Protein AF-A0A6V8KBW9-F1 (afdb_monomer_lite)

Radius of gyration: 15.69 Å; chains: 1; bounding box: 41×34×42 Å

InterPro domains:
  IPR036052 Tryptophan synthase beta chain-like, PALP domain superfamily [G3DSA:3.40.50.1100] (2-78)
  IPR036052 Tryptophan synthase beta chain-like, PALP domain superfamily [SSF53686] (2-75)

Sequence (85 aa):
MTDNWSVETDHHFGGYARRNAELDDFARDFEERHAMPLDWVYVAKMLYGVFALVRAGRFPPGSVVVAVITGSGQFEDPHRPAHAI

pLDDT: mean 87.71, std 15.99, range [40.75, 98.19]

Organism: NCBI:txid1076126

Structure (mmCIF, N/CA/C/O backbone):
data_AF-A0A6V8KBW9-F1
#
_entry.id   AF-A0A6V8KBW9-F1
#
loop_
_atom_site.group_PDB
_atom_site.id
_atom_site.type_symbol
_atom_site.label_atom_id
_atom_site.label_alt_id
_atom_site.label_comp_id
_atom_site.label_asym_id
_atom_site.label_entity_id
_atom_site.label_seq_id
_atom_site.pdbx_PDB_ins_code
_atom_site.Cartn_x
_atom_site.Cartn_y
_atom_site.Cartn_z
_atom_site.occupancy
_atom_site.B_iso_or_equiv
_atom_site.auth_seq_id
_atom_site.auth_comp_id
_atom_site.auth_asym_id
_atom_site.auth_atom_id
_atom_site.pdbx_PDB_model_num
ATOM 1 N N . MET A 1 1 ? 3.860 -18.258 22.991 1.00 61.91 1 MET A N 1
ATOM 2 C CA . MET A 1 1 ? 3.927 -17.274 21.890 1.00 61.91 1 MET A CA 1
ATOM 3 C C . MET A 1 1 ? 3.012 -16.130 22.262 1.00 61.91 1 MET A C 1
ATOM 5 O O . MET A 1 1 ? 2.025 -16.386 22.936 1.00 61.91 1 MET A O 1
ATOM 9 N N . THR A 1 2 ? 3.364 -14.896 21.926 1.00 73.88 2 THR A N 1
ATOM 10 C CA . THR A 1 2 ? 2.435 -13.774 22.067 1.00 73.88 2 THR A CA 1
ATOM 11 C C . THR A 1 2 ? 1.584 -13.680 20.802 1.00 73.88 2 THR A C 1
ATOM 13 O O . THR A 1 2 ? 2.121 -13.787 19.701 1.00 73.88 2 THR A O 1
ATOM 16 N N . ASP A 1 3 ? 0.276 -13.475 20.958 1.00 88.94 3 ASP A N 1
ATOM 17 C CA . ASP A 1 3 ? -0.700 -13.412 19.851 1.00 88.94 3 ASP A CA 1
ATOM 18 C C . ASP A 1 3 ? -0.889 -11.979 19.313 1.00 88.94 3 ASP A C 1
ATOM 20 O O . ASP A 1 3 ? -1.899 -11.636 18.705 1.00 88.94 3 ASP A O 1
ATOM 24 N N . ASN A 1 4 ? 0.078 -11.100 19.578 1.00 92.00 4 ASN A N 1
ATOM 25 C CA . ASN A 1 4 ? 0.030 -9.670 19.267 1.00 92.00 4 ASN A CA 1
ATOM 26 C C . ASN A 1 4 ? 0.755 -9.303 17.962 1.00 92.00 4 ASN A C 1
ATOM 28 O O . ASN A 1 4 ? 1.085 -8.136 17.754 1.00 92.00 4 ASN A O 1
ATOM 32 N N . TRP A 1 5 ? 1.040 -10.285 17.108 1.00 93.44 5 TRP A N 1
ATOM 33 C CA . TRP A 1 5 ? 1.673 -10.077 15.811 1.00 93.44 5 TRP A CA 1
ATOM 34 C C . TRP A 1 5 ? 1.112 -11.058 14.782 1.00 93.44 5 TRP A C 1
ATOM 36 O O . TRP A 1 5 ? 0.694 -12.167 15.109 1.00 93.44 5 TRP A O 1
ATOM 46 N N . SER A 1 6 ? 1.117 -10.635 13.524 1.00 93.12 6 SER A N 1
ATOM 47 C CA . SER A 1 6 ? 0.760 -11.462 12.375 1.00 93.12 6 SER A CA 1
ATOM 48 C C . SER A 1 6 ? 1.655 -11.103 11.193 1.00 93.12 6 SER A C 1
ATOM 50 O O . SER A 1 6 ? 2.194 -9.996 11.136 1.00 93.12 6 SER A O 1
ATOM 52 N N . VAL A 1 7 ? 1.795 -12.023 10.240 1.00 94.31 7 VAL A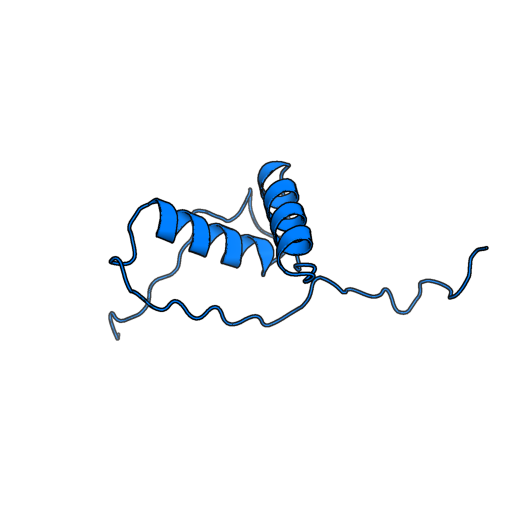 N 1
ATOM 53 C CA . VAL A 1 7 ? 2.478 -11.772 8.963 1.00 94.31 7 VAL A CA 1
ATOM 54 C C . VAL A 1 7 ? 1.428 -11.632 7.878 1.00 94.31 7 VAL A C 1
ATOM 56 O O . VAL A 1 7 ? 0.576 -12.503 7.743 1.00 94.31 7 VAL A O 1
ATOM 59 N N . GLU A 1 8 ? 1.513 -10.549 7.114 1.00 95.56 8 GLU A N 1
ATOM 60 C CA . GLU A 1 8 ? 0.708 -10.358 5.913 1.00 95.56 8 GLU A CA 1
ATOM 61 C C . GLU A 1 8 ? 1.472 -10.900 4.700 1.00 95.56 8 GLU A C 1
ATOM 63 O O . GLU A 1 8 ? 2.603 -10.476 4.442 1.00 95.56 8 GLU A O 1
ATOM 68 N N . THR A 1 9 ? 0.883 -11.853 3.976 1.00 95.75 9 THR A N 1
ATOM 69 C CA . THR A 1 9 ? 1.540 -12.550 2.858 1.00 95.75 9 THR A CA 1
ATOM 70 C C . THR A 1 9 ? 0.913 -12.258 1.505 1.00 95.75 9 THR A C 1
ATOM 72 O O . THR A 1 9 ? 1.538 -12.567 0.495 1.00 95.75 9 THR A O 1
ATOM 75 N N . ASP A 1 10 ? -0.256 -11.623 1.440 1.00 96.06 10 ASP A N 1
ATOM 76 C CA . ASP A 1 10 ? -1.047 -11.561 0.204 1.00 96.06 10 ASP A CA 1
ATOM 77 C C . ASP A 1 10 ? -0.515 -10.533 -0.813 1.00 96.06 10 ASP A C 1
ATOM 79 O O . ASP A 1 10 ? -0.853 -10.559 -1.997 1.00 96.06 10 ASP A O 1
ATOM 83 N N . HIS A 1 11 ? 0.393 -9.651 -0.389 1.00 95.25 11 HIS A N 1
ATOM 84 C CA . HIS A 1 11 ? 0.906 -8.531 -1.189 1.00 95.25 11 HIS A CA 1
ATOM 85 C C . HIS A 1 11 ? 2.345 -8.748 -1.680 1.00 95.25 11 HIS A C 1
ATOM 87 O O . HIS A 1 11 ? 3.172 -7.837 -1.691 1.00 95.25 11 HIS A O 1
ATOM 93 N N . HIS A 1 12 ? 2.679 -9.976 -2.089 1.00 94.69 12 HIS A N 1
ATOM 94 C CA . HIS A 1 12 ? 4.031 -10.331 -2.539 1.00 94.69 12 HIS A CA 1
ATOM 95 C C . HIS A 1 12 ? 4.304 -10.034 -4.029 1.00 94.69 12 HIS A C 1
ATOM 97 O O . HIS A 1 12 ? 5.461 -10.101 -4.457 1.00 94.69 12 HIS A O 1
ATOM 103 N N . PHE A 1 13 ? 3.275 -9.724 -4.832 1.00 96.44 13 PHE A N 1
ATOM 104 C CA . PHE A 1 13 ? 3.379 -9.363 -6.261 1.00 96.44 13 PHE A CA 1
ATOM 105 C C . PHE A 1 13 ? 4.143 -10.386 -7.114 1.00 96.44 13 PHE A C 1
ATOM 107 O O . PHE A 1 13 ? 5.063 -10.062 -7.863 1.00 96.44 13 PHE A O 1
ATOM 114 N N . GLY A 1 14 ? 3.795 -11.663 -6.958 1.00 94.31 14 GLY A N 1
ATOM 115 C CA . GLY A 1 14 ? 4.466 -12.768 -7.652 1.00 94.31 14 GLY A CA 1
ATOM 116 C C . GLY A 1 14 ? 5.776 -13.244 -7.008 1.00 94.31 14 GLY A C 1
ATOM 117 O O . GLY A 1 14 ? 6.370 -14.195 -7.506 1.00 94.31 14 GLY A O 1
ATOM 118 N N . GLY A 1 15 ? 6.212 -12.639 -5.897 1.00 94.12 15 GLY A N 1
ATOM 119 C CA . GLY A 1 15 ? 7.276 -13.170 -5.040 1.00 94.12 15 GLY A CA 1
ATOM 120 C C . GLY A 1 15 ? 8.473 -12.233 -4.884 1.00 94.12 15 GLY A C 1
ATOM 121 O O . GLY A 1 15 ? 8.401 -11.035 -5.167 1.00 94.12 15 GLY A O 1
ATOM 122 N N . TYR A 1 16 ? 9.586 -12.783 -4.400 1.00 93.56 16 TYR A N 1
ATOM 123 C CA . TYR A 1 16 ? 10.809 -12.023 -4.143 1.00 93.56 16 TYR A CA 1
ATOM 124 C C . TYR A 1 16 ? 11.329 -11.319 -5.403 1.00 93.56 16 TYR A C 1
ATOM 126 O O . TYR A 1 16 ? 11.370 -11.925 -6.474 1.00 93.56 16 TYR A O 1
ATOM 134 N N . ALA A 1 17 ? 11.702 -10.041 -5.264 1.00 91.50 17 ALA A N 1
ATOM 135 C CA . ALA A 1 17 ? 12.203 -9.188 -6.347 1.00 91.50 17 ALA A CA 1
ATOM 136 C C . ALA A 1 17 ? 11.328 -9.175 -7.622 1.00 91.50 17 ALA A C 1
ATOM 13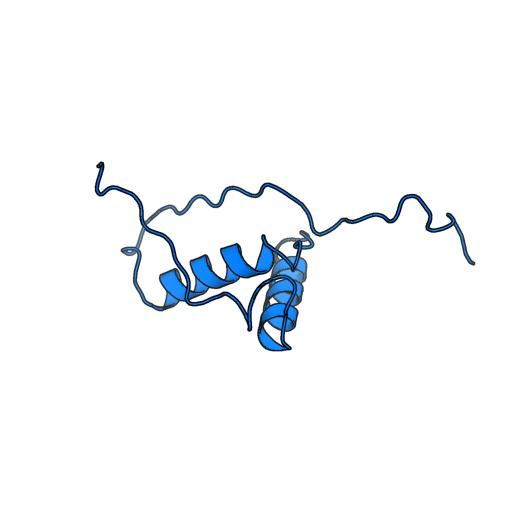8 O O . ALA A 1 17 ? 11.802 -8.851 -8.709 1.00 91.50 17 ALA A O 1
ATOM 139 N N . ARG A 1 18 ? 10.032 -9.494 -7.496 1.00 94.69 18 ARG A N 1
ATOM 140 C CA . ARG A 1 18 ? 9.035 -9.319 -8.558 1.00 94.69 18 ARG A CA 1
ATOM 141 C C . ARG A 1 18 ? 8.153 -8.110 -8.294 1.00 94.69 18 ARG A C 1
ATOM 143 O O . ARG A 1 18 ? 7.869 -7.792 -7.140 1.00 94.69 18 ARG A O 1
ATOM 150 N N . ARG A 1 19 ? 7.708 -7.473 -9.371 1.00 95.06 19 ARG A N 1
ATOM 151 C CA . ARG A 1 19 ? 6.733 -6.383 -9.382 1.00 95.06 19 ARG A CA 1
ATOM 152 C C . ARG A 1 19 ? 5.861 -6.492 -10.628 1.00 95.06 19 ARG A C 1
ATOM 154 O O . ARG A 1 19 ? 6.225 -7.184 -11.579 1.00 95.06 19 ARG A O 1
ATOM 161 N N . ASN A 1 20 ? 4.719 -5.827 -10.604 1.00 96.25 20 ASN A N 1
ATOM 162 C CA . ASN A 1 20 ? 3.804 -5.687 -11.729 1.00 96.25 20 ASN A CA 1
ATOM 163 C C . ASN A 1 20 ? 3.397 -4.208 -11.868 1.00 96.25 20 ASN A C 1
ATOM 165 O O . ASN A 1 20 ? 3.794 -3.376 -11.052 1.00 96.25 20 ASN A O 1
ATOM 169 N N . ALA A 1 21 ? 2.579 -3.906 -12.880 1.00 97.50 21 ALA A N 1
ATOM 170 C CA . ALA A 1 21 ? 2.107 -2.546 -13.139 1.00 97.50 21 ALA A CA 1
ATOM 171 C C . ALA A 1 21 ? 1.403 -1.919 -11.923 1.00 97.50 21 ALA A C 1
ATOM 173 O O . ALA A 1 21 ? 1.629 -0.756 -11.628 1.00 97.50 21 ALA A O 1
ATOM 174 N N . GLU A 1 22 ? 0.633 -2.706 -11.171 1.00 97.50 22 GLU A N 1
ATOM 175 C CA . GLU A 1 22 ? -0.078 -2.235 -9.980 1.00 97.50 22 GLU A CA 1
ATOM 176 C C . GLU A 1 22 ? 0.867 -1.745 -8.871 1.00 97.50 22 GLU A C 1
ATOM 178 O O . GLU A 1 22 ? 0.640 -0.685 -8.288 1.00 97.50 22 GLU A O 1
ATOM 183 N N . LEU A 1 23 ? 1.945 -2.485 -8.587 1.00 97.56 23 LEU A N 1
ATOM 184 C CA . LEU A 1 23 ? 2.941 -2.045 -7.608 1.00 97.56 23 LEU A CA 1
ATOM 185 C C . LEU A 1 23 ? 3.696 -0.799 -8.094 1.00 97.56 23 LEU A C 1
ATOM 187 O O . LEU A 1 23 ? 4.009 0.079 -7.290 1.00 97.56 23 LEU A O 1
ATOM 191 N N . ASP A 1 24 ? 3.972 -0.717 -9.398 1.00 96.69 24 ASP A N 1
ATOM 192 C CA . ASP A 1 24 ? 4.628 0.441 -10.011 1.00 96.69 24 ASP A CA 1
ATOM 193 C C . ASP A 1 24 ? 3.741 1.696 -9.967 1.00 96.69 24 ASP A C 1
ATOM 195 O O . ASP A 1 24 ? 4.236 2.785 -9.673 1.00 96.69 24 ASP A O 1
ATOM 199 N N . ASP A 1 25 ? 2.439 1.552 -10.225 1.00 98.19 25 ASP A N 1
ATOM 200 C CA . ASP A 1 25 ? 1.451 2.628 -10.113 1.00 98.19 25 ASP A CA 1
ATOM 201 C C . ASP A 1 25 ? 1.346 3.125 -8.671 1.00 98.19 25 ASP A C 1
ATOM 203 O O . ASP A 1 25 ? 1.392 4.330 -8.426 1.00 98.19 25 ASP A O 1
ATOM 207 N N . PHE A 1 26 ? 1.279 2.204 -7.705 1.00 97.81 26 PHE A N 1
ATOM 208 C CA . PHE A 1 26 ? 1.263 2.559 -6.289 1.00 97.81 26 PHE A CA 1
ATOM 209 C C . PHE A 1 26 ? 2.525 3.319 -5.869 1.00 97.81 26 PHE A C 1
ATOM 211 O O . PHE A 1 26 ? 2.428 4.326 -5.170 1.00 97.81 26 PHE A O 1
ATOM 218 N N . ALA A 1 27 ? 3.707 2.849 -6.278 1.00 95.75 27 ALA A N 1
ATOM 219 C CA . ALA A 1 27 ? 4.964 3.492 -5.914 1.00 95.75 27 ALA A CA 1
ATOM 220 C C . ALA A 1 27 ? 5.070 4.913 -6.491 1.00 95.75 27 ALA A C 1
ATOM 222 O O . ALA A 1 27 ? 5.470 5.820 -5.764 1.00 95.75 27 ALA A O 1
ATOM 223 N N . ARG A 1 28 ? 4.656 5.116 -7.752 1.00 96.44 28 ARG A N 1
ATOM 224 C CA . ARG A 1 28 ? 4.611 6.447 -8.382 1.00 96.44 28 ARG A CA 1
ATOM 225 C C . ARG A 1 28 ? 3.638 7.387 -7.684 1.00 96.44 28 ARG A C 1
ATOM 227 O O . ARG A 1 28 ? 4.040 8.475 -7.296 1.00 96.44 28 ARG A O 1
ATOM 234 N N . ASP A 1 29 ? 2.395 6.957 -7.468 1.00 97.75 29 ASP A N 1
ATOM 235 C CA . ASP A 1 29 ? 1.395 7.768 -6.760 1.00 97.75 29 ASP A CA 1
ATOM 236 C C . ASP A 1 29 ? 1.872 8.140 -5.347 1.00 97.75 29 ASP A C 1
ATOM 238 O O . ASP A 1 29 ? 1.694 9.268 -4.883 1.00 97.75 29 ASP A O 1
ATOM 242 N N . PHE A 1 30 ? 2.513 7.20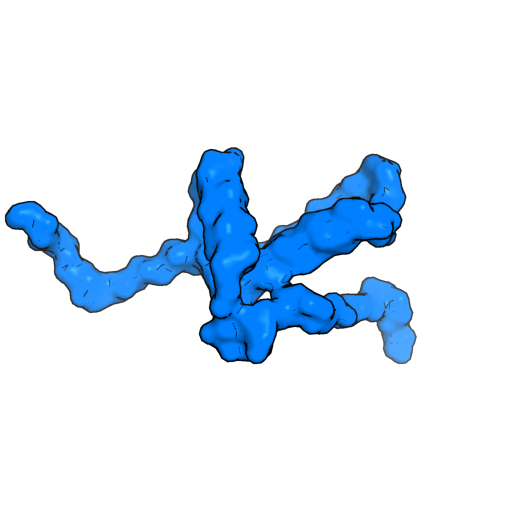2 -4.649 1.00 95.88 30 PHE A N 1
ATOM 243 C CA . PHE A 1 30 ? 3.064 7.472 -3.331 1.00 95.88 30 PHE A CA 1
ATOM 244 C C . PHE A 1 30 ? 4.184 8.521 -3.392 1.00 95.88 30 PHE A C 1
ATOM 246 O O . PHE A 1 30 ? 4.194 9.455 -2.588 1.00 95.88 30 PHE A O 1
ATOM 253 N N . GLU A 1 31 ? 5.111 8.389 -4.339 1.00 94.62 31 GLU A N 1
ATOM 254 C CA . GLU A 1 31 ? 6.193 9.351 -4.535 1.00 94.62 31 GLU A CA 1
ATOM 255 C C . GLU A 1 31 ? 5.657 10.741 -4.898 1.00 94.62 31 GLU A C 1
ATOM 257 O O . GLU A 1 31 ? 6.081 11.725 -4.298 1.00 94.62 31 GLU A O 1
ATOM 262 N N . GLU A 1 32 ? 4.674 10.834 -5.793 1.00 96.69 32 GLU A N 1
ATOM 263 C CA . GLU A 1 32 ? 4.048 12.101 -6.190 1.00 96.69 32 GLU A CA 1
ATOM 264 C C . GLU A 1 32 ? 3.372 12.814 -5.011 1.00 96.69 32 GLU A C 1
ATOM 266 O O . GLU A 1 32 ? 3.473 14.035 -4.876 1.00 96.69 32 GLU A O 1
ATOM 271 N N . ARG A 1 33 ? 2.707 12.066 -4.123 1.00 96.69 33 ARG A N 1
ATOM 272 C CA . ARG A 1 33 ? 1.989 12.641 -2.974 1.00 96.69 33 ARG A CA 1
ATOM 273 C C . ARG A 1 33 ? 2.891 13.012 -1.802 1.00 96.69 33 ARG A C 1
ATOM 275 O O . ARG A 1 33 ? 2.551 13.932 -1.060 1.00 96.69 33 ARG A O 1
ATOM 282 N N . HIS A 1 34 ? 3.993 12.289 -1.605 1.00 93.19 34 HIS A N 1
ATOM 283 C CA . HIS A 1 34 ? 4.824 12.401 -0.395 1.00 93.19 34 HIS A CA 1
ATOM 284 C C . HIS A 1 34 ? 6.264 12.837 -0.661 1.00 93.19 34 HIS A C 1
ATOM 286 O O . HIS A 1 34 ? 7.028 12.978 0.291 1.00 93.19 34 HIS A O 1
ATOM 292 N N . ALA A 1 35 ? 6.648 13.031 -1.926 1.00 92.25 35 ALA A N 1
ATOM 293 C CA . ALA A 1 35 ? 8.022 13.300 -2.355 1.00 92.25 35 ALA A CA 1
ATOM 294 C C . ALA A 1 35 ? 9.035 12.268 -1.814 1.00 92.25 35 ALA A C 1
ATOM 296 O O . ALA A 1 35 ? 10.170 12.605 -1.474 1.00 92.25 35 ALA A O 1
ATOM 297 N N . MET A 1 36 ? 8.611 11.003 -1.704 1.00 90.00 36 MET A N 1
ATOM 298 C CA . MET A 1 36 ? 9.414 9.917 -1.142 1.00 90.00 36 MET A CA 1
ATOM 299 C C . MET A 1 36 ? 9.444 8.710 -2.091 1.00 90.00 36 MET A C 1
ATOM 301 O O . MET A 1 36 ? 8.468 7.955 -2.131 1.00 90.00 36 MET A O 1
ATOM 305 N N . PRO A 1 37 ? 10.558 8.480 -2.812 1.00 91.31 37 PRO A N 1
ATOM 306 C CA . PRO A 1 37 ? 10.711 7.293 -3.643 1.00 91.31 37 PRO A CA 1
ATOM 307 C C . PRO A 1 37 ? 10.805 6.042 -2.767 1.00 91.31 37 PRO A C 1
ATOM 309 O O . PRO A 1 37 ? 11.537 6.000 -1.770 1.00 91.31 37 PRO A O 1
ATOM 312 N N . LEU A 1 38 ? 10.080 4.997 -3.159 1.00 92.38 38 LEU A N 1
ATOM 313 C CA . LEU A 1 38 ? 10.014 3.740 -2.420 1.00 92.38 38 LEU A CA 1
ATOM 314 C C . LEU A 1 38 ? 10.953 2.692 -3.015 1.00 92.38 38 LEU A C 1
ATOM 316 O O . LEU A 1 38 ? 11.014 2.508 -4.229 1.00 92.38 38 LEU A O 1
ATOM 320 N N . ASP A 1 39 ? 11.627 1.934 -2.149 1.00 93.75 39 ASP A N 1
ATOM 321 C CA . ASP A 1 39 ? 12.225 0.667 -2.561 1.00 93.75 39 ASP A CA 1
ATOM 322 C C . ASP A 1 39 ? 11.098 -0.306 -2.935 1.00 93.75 39 ASP A C 1
ATOM 324 O O . ASP A 1 39 ? 10.297 -0.725 -2.092 1.00 93.75 39 ASP A O 1
ATOM 328 N N . TRP A 1 40 ? 11.031 -0.659 -4.216 1.00 92.19 40 TRP A N 1
ATOM 329 C CA . TRP A 1 40 ? 9.984 -1.516 -4.758 1.00 92.19 40 TRP A CA 1
ATOM 330 C C . TRP A 1 40 ? 10.115 -2.981 -4.318 1.00 92.19 40 TRP A C 1
ATOM 332 O O . TRP A 1 40 ? 9.127 -3.720 -4.365 1.00 92.19 40 TRP A O 1
ATOM 342 N N . VAL A 1 41 ? 11.302 -3.422 -3.883 1.00 93.19 41 VAL A N 1
ATOM 343 C CA . VAL A 1 41 ? 11.529 -4.811 -3.461 1.00 93.19 41 VAL A CA 1
ATOM 344 C C . VAL A 1 41 ? 10.805 -5.089 -2.146 1.00 93.19 41 VAL A C 1
ATOM 346 O O . VAL A 1 41 ? 10.174 -6.143 -2.020 1.00 93.19 41 VAL A O 1
ATOM 349 N N . TYR A 1 42 ? 10.846 -4.141 -1.203 1.00 93.62 42 TYR A N 1
ATOM 350 C CA . TYR A 1 42 ? 10.287 -4.317 0.140 1.00 93.62 42 TYR A CA 1
ATOM 351 C C . TYR A 1 42 ? 9.291 -3.225 0.538 1.00 93.62 42 TYR A C 1
ATOM 353 O O . TYR A 1 42 ? 8.141 -3.527 0.863 1.00 93.62 42 TYR A O 1
ATOM 361 N N . VAL A 1 43 ? 9.711 -1.958 0.525 1.00 95.62 43 VAL A N 1
ATOM 362 C CA . VAL A 1 43 ? 8.953 -0.857 1.140 1.00 95.62 43 VAL A CA 1
ATOM 363 C C . VAL A 1 43 ? 7.649 -0.590 0.396 1.00 95.62 43 VAL A C 1
ATOM 365 O O . VAL A 1 43 ? 6.607 -0.456 1.037 1.00 95.62 43 VAL A O 1
ATOM 368 N N . ALA A 1 44 ? 7.666 -0.594 -0.940 1.00 96.38 44 ALA A N 1
ATOM 369 C CA . ALA A 1 44 ? 6.448 -0.422 -1.729 1.00 96.38 44 ALA A CA 1
ATOM 370 C C . ALA A 1 44 ? 5.435 -1.542 -1.465 1.00 96.38 44 ALA A C 1
ATOM 372 O O . ALA A 1 44 ? 4.250 -1.264 -1.318 1.00 96.38 44 ALA A O 1
ATOM 373 N N . LYS A 1 45 ? 5.889 -2.796 -1.334 1.00 97.19 45 LYS A N 1
ATOM 374 C CA . LYS A 1 45 ? 5.007 -3.940 -1.051 1.00 97.19 45 LYS A CA 1
ATOM 375 C C . LYS A 1 45 ? 4.384 -3.848 0.335 1.00 97.19 45 LYS A C 1
ATOM 377 O O . LYS A 1 45 ? 3.182 -4.050 0.485 1.00 97.19 45 LYS A O 1
ATOM 382 N N . MET A 1 46 ? 5.199 -3.508 1.334 1.00 96.94 46 MET A N 1
ATOM 383 C CA . MET A 1 46 ? 4.743 -3.318 2.708 1.00 96.94 46 MET A CA 1
ATOM 384 C C . MET A 1 46 ? 3.706 -2.194 2.788 1.00 96.94 46 MET A C 1
ATOM 386 O O . MET A 1 46 ? 2.614 -2.408 3.313 1.00 96.94 46 MET A O 1
ATOM 390 N N . LEU A 1 47 ? 4.002 -1.026 2.212 1.00 97.25 47 LEU A N 1
ATOM 391 C CA . LEU A 1 47 ? 3.075 0.103 2.229 1.00 97.25 47 LEU A CA 1
ATOM 392 C C . LEU A 1 47 ? 1.814 -0.189 1.415 1.00 97.25 47 LEU A C 1
ATOM 394 O O . LEU A 1 47 ? 0.720 0.111 1.889 1.00 97.25 47 LEU A O 1
ATOM 398 N N . TYR A 1 48 ? 1.927 -0.836 0.252 1.00 97.88 48 TYR A N 1
ATOM 399 C CA . TYR A 1 48 ? 0.755 -1.281 -0.499 1.00 97.88 48 TYR A CA 1
ATOM 400 C C . TYR A 1 48 ? -0.145 -2.152 0.384 1.00 97.88 48 TYR A C 1
ATOM 402 O O . TYR A 1 48 ? -1.350 -1.906 0.464 1.00 97.88 48 TYR A O 1
ATOM 410 N N . GLY A 1 49 ? 0.439 -3.129 1.088 1.00 97.62 49 GLY A N 1
ATOM 411 C CA . GLY A 1 49 ? -0.301 -4.018 1.976 1.00 97.62 49 GLY A CA 1
ATOM 412 C C . GLY A 1 49 ? -0.987 -3.281 3.122 1.00 97.62 49 GLY A C 1
ATOM 413 O O . GLY A 1 49 ? -2.172 -3.489 3.360 1.00 97.62 49 GLY A O 1
ATOM 414 N N . VAL A 1 50 ? -0.304 -2.333 3.770 1.00 97.38 50 VAL A N 1
ATOM 415 C CA . VAL A 1 50 ? -0.922 -1.478 4.800 1.00 97.38 50 VAL A CA 1
ATOM 416 C C . VAL A 1 50 ? -2.144 -0.742 4.243 1.00 97.38 50 VAL A C 1
ATOM 418 O O . VAL A 1 50 ? -3.211 -0.767 4.857 1.00 97.38 50 VAL A O 1
ATOM 421 N N . PHE A 1 51 ? -2.031 -0.128 3.063 1.00 96.88 51 PHE A N 1
ATOM 422 C CA . PHE A 1 51 ? -3.149 0.580 2.436 1.00 96.88 51 PHE A CA 1
ATOM 423 C C . PHE A 1 51 ? -4.282 -0.367 2.014 1.00 96.88 51 PHE A C 1
ATOM 425 O O . PHE A 1 51 ? -5.453 -0.012 2.149 1.00 96.88 51 PHE A O 1
ATOM 432 N N . ALA A 1 52 ? -3.964 -1.572 1.535 1.00 97.50 52 ALA A N 1
ATOM 433 C CA . ALA A 1 52 ? -4.957 -2.593 1.215 1.00 97.50 52 ALA A CA 1
ATOM 434 C C . ALA A 1 52 ? -5.734 -3.037 2.464 1.00 97.50 52 ALA A C 1
ATOM 436 O O . ALA A 1 52 ? -6.964 -3.066 2.436 1.00 97.50 52 ALA A O 1
ATOM 437 N N . LEU A 1 53 ? -5.044 -3.270 3.582 1.00 97.50 53 LEU A N 1
ATOM 438 C CA . LEU A 1 53 ? -5.656 -3.616 4.867 1.00 97.50 53 LEU A CA 1
ATOM 439 C C . LEU A 1 53 ? -6.534 -2.484 5.420 1.00 97.50 53 LEU A C 1
ATOM 441 O O . LEU A 1 53 ? -7.623 -2.744 5.935 1.00 97.50 53 LEU A O 1
ATOM 445 N N . VAL A 1 54 ? -6.105 -1.226 5.277 1.00 96.62 54 VAL A N 1
ATOM 446 C CA . VAL A 1 54 ? -6.932 -0.058 5.628 1.00 96.62 54 VAL A CA 1
ATOM 447 C C . VAL A 1 54 ? -8.208 -0.027 4.784 1.00 96.62 54 VAL A C 1
ATOM 449 O O . VAL A 1 54 ? -9.296 0.101 5.343 1.00 96.62 54 VAL A O 1
ATOM 452 N N . ARG A 1 55 ? -8.110 -0.208 3.458 1.00 95.81 55 ARG A N 1
ATOM 453 C CA . ARG A 1 55 ? -9.283 -0.256 2.562 1.00 95.81 55 ARG A CA 1
ATOM 454 C C . ARG A 1 55 ? -10.222 -1.420 2.877 1.00 95.81 55 ARG A C 1
ATOM 456 O O . ARG A 1 55 ? -11.431 -1.269 2.742 1.00 95.81 55 ARG A O 1
ATOM 463 N N . ALA A 1 56 ? -9.682 -2.550 3.327 1.00 96.81 56 ALA A N 1
ATOM 464 C CA . ALA A 1 56 ? -10.456 -3.707 3.769 1.00 96.81 56 ALA A CA 1
ATOM 465 C C . ALA A 1 56 ? -11.091 -3.530 5.167 1.00 96.81 56 ALA A C 1
ATOM 467 O O . ALA A 1 56 ? -11.763 -4.438 5.649 1.00 96.81 56 ALA A O 1
ATOM 468 N N . GLY A 1 57 ? -10.880 -2.390 5.840 1.00 96.69 57 GLY A N 1
ATOM 469 C CA . GLY A 1 57 ? -11.442 -2.118 7.166 1.00 96.69 57 GLY A CA 1
ATOM 470 C C . GLY A 1 57 ? -10.769 -2.897 8.298 1.00 96.69 57 GLY A C 1
ATOM 471 O O . GLY A 1 57 ? -11.365 -3.077 9.359 1.00 96.69 57 GLY A O 1
ATOM 472 N N . ARG A 1 58 ? -9.527 -3.367 8.103 1.00 96.56 58 ARG A N 1
ATOM 473 C CA . ARG A 1 58 ? -8.793 -4.153 9.111 1.00 96.56 58 ARG A CA 1
ATOM 474 C C . ARG A 1 58 ? -8.496 -3.364 10.388 1.00 96.56 58 ARG A C 1
ATOM 476 O O . ARG A 1 58 ? -8.361 -3.966 11.456 1.00 96.56 58 ARG A O 1
ATOM 483 N N . PHE A 1 59 ? -8.386 -2.043 10.265 1.00 96.19 59 PHE A N 1
ATOM 484 C CA . PHE A 1 59 ? -8.152 -1.109 11.361 1.00 96.19 59 PHE A CA 1
ATOM 485 C C . PHE A 1 59 ? -9.422 -0.277 11.607 1.00 96.19 59 PHE A C 1
ATOM 487 O O . PHE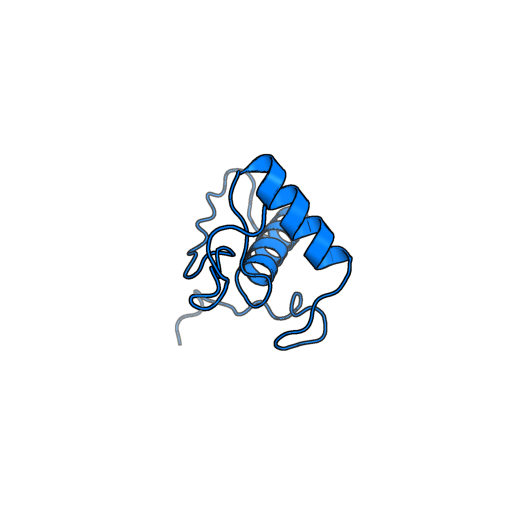 A 1 59 ? -9.948 0.298 10.650 1.00 96.19 59 PHE A O 1
ATOM 494 N N . PRO A 1 60 ? -9.922 -0.176 12.853 1.00 95.94 60 PRO A N 1
ATOM 495 C CA . PRO A 1 60 ? -11.075 0.665 13.172 1.00 95.94 60 PRO A CA 1
ATOM 496 C C . PRO A 1 60 ? -10.860 2.141 12.785 1.00 95.94 60 PRO A C 1
ATOM 498 O O . PRO A 1 60 ? -9.725 2.628 12.864 1.00 95.94 60 PRO A O 1
ATOM 501 N N . PRO A 1 61 ? -11.920 2.895 12.431 1.00 95.31 61 PRO A N 1
ATOM 502 C CA . PRO A 1 61 ? -11.816 4.336 12.210 1.00 95.31 61 PRO A CA 1
ATOM 503 C C . PRO A 1 61 ? -11.165 5.060 13.397 1.00 95.31 61 PRO A C 1
ATOM 505 O O . PRO A 1 61 ? -11.464 4.763 14.552 1.00 95.31 61 PRO A O 1
ATOM 508 N N . GLY A 1 62 ? -10.268 6.008 13.111 1.00 96.50 62 GLY A N 1
ATOM 509 C CA . GLY A 1 62 ? -9.491 6.723 14.133 1.00 96.50 62 GLY A CA 1
ATOM 510 C C . GLY A 1 62 ? -8.226 5.999 14.609 1.00 96.50 62 GLY A C 1
ATOM 511 O O . GLY A 1 62 ? -7.503 6.542 15.442 1.00 96.50 62 GLY A O 1
ATOM 512 N N . SER A 1 63 ? -7.921 4.808 14.081 1.00 97.25 63 SER A N 1
ATOM 513 C CA . SER A 1 63 ? -6.646 4.134 14.354 1.00 97.25 63 SER A CA 1
ATOM 514 C C . SER A 1 63 ? -5.454 4.940 13.834 1.00 97.25 63 SER A C 1
ATOM 516 O O . SER A 1 63 ? -5.493 5.488 12.733 1.00 97.25 63 SER A O 1
ATOM 518 N N . VAL A 1 64 ? -4.360 4.935 14.599 1.00 97.12 64 VAL A N 1
ATOM 519 C CA . VAL A 1 64 ? -3.048 5.416 14.150 1.00 97.12 64 VAL A CA 1
ATOM 520 C C . VAL A 1 64 ? -2.218 4.210 13.727 1.00 97.12 64 VAL A C 1
ATOM 522 O O . VAL A 1 64 ? -1.987 3.304 14.526 1.00 97.12 64 VAL A O 1
ATOM 525 N N . VAL A 1 65 ? -1.766 4.200 12.474 1.00 95.75 65 VAL A N 1
ATOM 526 C CA . VAL A 1 65 ? -0.888 3.156 11.933 1.00 95.75 65 VAL A CA 1
ATOM 527 C C . VAL A 1 65 ? 0.515 3.729 11.777 1.00 95.75 65 VAL A C 1
ATOM 529 O O . VAL A 1 65 ? 0.694 4.766 11.142 1.00 95.75 65 VAL A O 1
ATOM 532 N N . VAL A 1 66 ? 1.510 3.048 12.346 1.00 96.50 66 VAL A N 1
ATOM 533 C CA . VAL A 1 66 ? 2.927 3.408 12.210 1.00 96.50 66 VAL A CA 1
ATOM 534 C C . VAL A 1 66 ? 3.603 2.381 11.311 1.00 96.50 66 VAL A C 1
ATOM 536 O O . VAL A 1 66 ? 3.676 1.204 11.658 1.00 96.50 66 VAL A O 1
ATOM 539 N N 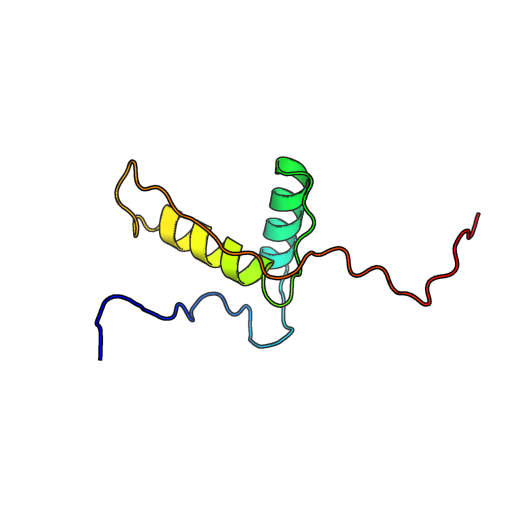. ALA A 1 67 ? 4.102 2.829 10.161 1.00 94.50 67 ALA A N 1
ATOM 540 C CA . ALA A 1 67 ? 4.922 2.016 9.272 1.00 94.50 67 ALA A CA 1
ATOM 541 C C . ALA A 1 67 ? 6.406 2.295 9.542 1.00 94.50 67 ALA A C 1
ATOM 543 O O . ALA A 1 67 ? 6.843 3.445 9.513 1.00 94.50 67 ALA A O 1
ATOM 544 N N . VAL A 1 68 ? 7.185 1.243 9.795 1.00 93.94 68 VAL A N 1
ATOM 545 C CA . VAL A 1 68 ? 8.638 1.349 9.974 1.00 93.94 68 VAL A CA 1
ATOM 546 C C . VAL A 1 68 ? 9.309 1.132 8.623 1.00 93.94 68 VAL A C 1
ATOM 548 O O . VAL A 1 68 ? 9.205 0.055 8.038 1.00 93.94 68 VAL A O 1
ATOM 551 N N . ILE A 1 69 ? 9.983 2.164 8.121 1.00 90.75 69 ILE A N 1
ATOM 552 C CA . ILE A 1 69 ? 10.667 2.147 6.825 1.00 90.75 69 ILE A CA 1
ATOM 553 C C . ILE A 1 69 ? 12.162 1.936 7.068 1.00 90.75 69 ILE A C 1
ATOM 555 O O . ILE A 1 69 ? 12.799 2.730 7.754 1.00 90.75 69 ILE A O 1
ATOM 559 N N . THR A 1 70 ? 12.716 0.858 6.513 1.00 85.25 70 THR A N 1
ATOM 560 C CA . THR A 1 70 ? 14.120 0.454 6.723 1.00 85.25 70 THR A CA 1
ATOM 561 C C . THR A 1 70 ? 15.031 0.738 5.527 1.00 85.25 70 THR A C 1
ATOM 563 O O . THR A 1 70 ? 16.223 0.458 5.596 1.00 85.25 70 THR A O 1
ATOM 566 N N . GLY A 1 71 ? 14.490 1.269 4.429 1.00 82.44 71 GLY A N 1
ATOM 567 C CA . GLY A 1 71 ? 15.230 1.609 3.214 1.00 82.44 71 GLY A CA 1
ATOM 568 C C . GLY A 1 71 ? 14.479 2.645 2.381 1.00 82.44 71 GLY A C 1
ATOM 569 O O . GLY A 1 71 ? 13.278 2.836 2.564 1.00 82.44 71 GLY A O 1
ATOM 570 N N . SER A 1 72 ? 15.178 3.327 1.479 1.00 77.12 72 SER A N 1
ATOM 571 C CA . SER A 1 72 ? 14.592 4.306 0.559 1.00 77.12 72 SER A CA 1
ATOM 572 C C . SER A 1 72 ? 14.776 3.860 -0.891 1.00 77.12 72 SER A C 1
ATOM 574 O O . SER A 1 72 ? 15.697 3.112 -1.213 1.00 77.12 72 SER A O 1
ATOM 576 N N . GLY A 1 73 ? 13.904 4.336 -1.785 1.00 71.19 73 GLY A N 1
ATOM 577 C CA . GLY A 1 73 ? 14.030 4.106 -3.229 1.00 71.19 73 GLY A CA 1
ATOM 578 C C . GLY A 1 73 ? 15.198 4.859 -3.873 1.00 71.19 73 GLY A C 1
ATOM 579 O O . GLY A 1 73 ? 15.466 4.675 -5.057 1.00 71.19 73 GLY A O 1
ATOM 580 N N . GLN A 1 74 ? 15.916 5.680 -3.099 1.00 64.38 74 GLN A N 1
ATOM 581 C CA . GLN A 1 74 ? 17.167 6.320 -3.498 1.00 64.38 74 GLN A CA 1
ATOM 582 C C . GLN A 1 74 ? 18.307 5.293 -3.483 1.00 64.38 74 GLN A C 1
ATOM 584 O O . GLN A 1 74 ? 19.269 5.416 -2.731 1.00 64.38 74 GLN A O 1
ATOM 589 N N . PHE A 1 75 ? 18.213 4.254 -4.309 1.00 54.19 75 PHE A N 1
ATOM 590 C CA . PHE A 1 75 ? 19.418 3.547 -4.718 1.00 54.19 75 PHE A CA 1
ATOM 591 C C . PHE A 1 75 ? 20.146 4.458 -5.711 1.00 54.19 75 PHE A C 1
ATOM 593 O O . PHE A 1 75 ? 19.888 4.442 -6.914 1.00 54.19 75 PHE A O 1
ATOM 600 N N . GLU A 1 76 ? 21.005 5.325 -5.187 1.00 50.22 76 GLU A N 1
ATOM 601 C CA . GLU A 1 76 ? 21.997 6.025 -5.989 1.00 50.22 76 GLU A CA 1
ATOM 602 C C . GLU A 1 76 ? 23.073 4.990 -6.339 1.00 50.22 76 GLU A C 1
ATOM 604 O O . GLU A 1 76 ? 23.740 4.459 -5.453 1.00 50.22 76 GLU A O 1
ATOM 609 N N . ASP A 1 77 ? 23.178 4.612 -7.615 1.00 51.28 77 ASP A N 1
ATOM 610 C CA . ASP A 1 77 ? 24.269 3.749 -8.070 1.00 51.28 77 ASP A CA 1
ATOM 611 C C . ASP A 1 77 ? 25.598 4.489 -7.828 1.00 51.28 77 ASP A C 1
ATOM 613 O O . ASP A 1 77 ? 25.834 5.511 -8.482 1.00 51.28 77 ASP A O 1
ATOM 617 N N . PRO A 1 78 ? 26.486 4.004 -6.936 1.00 52.84 78 PRO A N 1
ATOM 618 C CA . PRO A 1 78 ? 27.769 4.653 -6.672 1.00 52.84 78 PRO A CA 1
ATOM 619 C C . PRO A 1 78 ? 28.699 4.667 -7.899 1.00 52.84 78 PRO A C 1
ATOM 621 O O . PRO A 1 78 ? 29.746 5.313 -7.868 1.00 52.84 78 PRO A O 1
ATOM 624 N N . HIS A 1 79 ? 28.343 3.960 -8.979 1.00 59.34 79 HIS A N 1
ATOM 625 C CA . HIS A 1 79 ? 29.076 3.908 -10.241 1.00 59.34 79 HIS A CA 1
ATOM 626 C C . HIS A 1 79 ? 28.424 4.695 -11.384 1.00 59.34 79 HIS A C 1
ATOM 628 O O . HIS A 1 79 ? 28.976 4.724 -12.488 1.00 59.34 79 HIS A O 1
ATOM 634 N N . ARG A 1 80 ? 27.297 5.378 -11.155 1.00 50.47 80 ARG A N 1
ATOM 635 C CA . ARG A 1 80 ? 26.707 6.258 -12.167 1.00 50.47 80 ARG A CA 1
ATOM 636 C C . ARG A 1 80 ? 27.555 7.535 -12.274 1.00 50.47 80 ARG A C 1
ATOM 638 O O . ARG A 1 80 ? 27.652 8.271 -11.293 1.00 50.47 80 ARG A O 1
ATOM 645 N N . PRO A 1 81 ? 28.171 7.837 -13.434 1.00 43.28 81 PRO A N 1
ATOM 646 C CA . PRO A 1 81 ? 29.001 9.025 -13.560 1.00 43.28 81 PRO A CA 1
ATOM 647 C C . PRO A 1 81 ? 28.154 10.282 -13.341 1.00 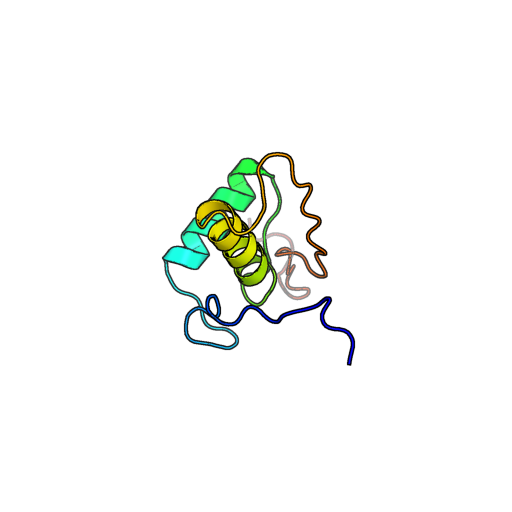43.28 81 PRO A C 1
ATOM 649 O O . PRO A 1 81 ? 27.076 10.441 -13.925 1.00 43.28 81 PRO A O 1
ATOM 652 N N . ALA A 1 82 ? 28.655 11.177 -12.491 1.00 53.66 82 ALA A N 1
ATOM 653 C CA . ALA A 1 82 ? 28.116 12.516 -12.356 1.00 53.66 82 ALA A CA 1
ATOM 654 C C . ALA A 1 82 ? 28.328 13.245 -13.691 1.00 53.66 82 ALA A C 1
ATOM 656 O O . ALA A 1 82 ? 29.459 13.387 -14.148 1.00 53.66 82 ALA A O 1
ATOM 657 N N . HIS A 1 83 ? 27.231 13.715 -14.286 1.00 51.19 83 HIS A N 1
ATOM 658 C CA . HIS A 1 83 ? 27.189 14.540 -15.499 1.00 51.19 83 HIS A CA 1
ATOM 659 C C . HIS A 1 83 ? 27.454 13.796 -16.821 1.00 51.19 83 HIS A C 1
ATOM 661 O O . HIS A 1 83 ? 28.555 13.793 -17.359 1.00 51.19 83 HIS A O 1
ATOM 667 N N . ALA A 1 84 ? 26.381 13.260 -17.408 1.00 40.75 84 ALA A N 1
ATOM 668 C CA . ALA A 1 84 ? 26.227 13.260 -18.859 1.00 40.75 84 ALA A CA 1
ATOM 669 C C . ALA A 1 84 ? 25.261 14.404 -19.209 1.00 40.75 84 ALA A C 1
ATOM 671 O O . ALA A 1 84 ? 24.046 14.256 -19.076 1.00 40.75 84 ALA A O 1
ATOM 672 N N . ILE A 1 85 ? 25.832 15.560 -19.556 1.00 45.22 85 ILE A N 1
ATOM 673 C CA . ILE A 1 85 ? 25.202 16.603 -20.376 1.00 45.22 85 ILE A CA 1
ATOM 674 C C . ILE A 1 85 ? 26.058 16.703 -21.632 1.00 45.22 85 ILE A C 1
ATOM 676 O O . ILE A 1 85 ? 27.297 16.765 -21.462 1.00 45.22 85 ILE A O 1
#

Foldseek 3Di:
DDPPDDDDDPQQCVHAPHHDPVLVVQQVVCCVVPVFHADSRPGSSVVVVVVVCVVVCVDPPPDDDDDDDPDGNPPPPPPDDDDDD

Secondary structure (DSSP, 8-state):
--SS-----TT-TTSTT---HHHHHHHHHHHHHHS----TTTHHHHHHHHHHHHHTT-S-TT----------S----TTSPS---